Protein AF-A0A3D0P4P8-F1 (afdb_monomer)

Foldseek 3Di:
DPDDPVVVVVQVVQQVVPDPDPDRDPVSGPVVPVPCPPDDDPDPPDDDADPVGDDPLVVVLVLLVVLCVVVQLPLCSSCVVVVHHSVVSCVSCVVVVNNVVSVVSVVVVVVPD

Secondary structure (DSSP, 8-state):
----HHHHHHHHHHHHHS--SSS--GGGS-TTTS--TT------------TT---HHHHHHHHHHHHHHHTTT-HHHHHHHHTS-HHHHHHHHHHTT-HHHHHHHHHHHTT--

Mean predicted aligned error: 15.46 Å

Sequence (113 aa):
WKGNVRELRNVIERASILEDGEYVTTTHLPNDMVGDVESAAPSISGIVLPSAGVTLNEVEAELARQAVDRTSGNLTQAAKLLGISRDQLRYKLRKAGLYDAISEKESVAGESE

pLDDT: mean 77.89, std 14.58, range [37.22, 95.44]

Structure (mmCIF, N/CA/C/O backbone):
data_AF-A0A3D0P4P8-F1
#
_entry.id   AF-A0A3D0P4P8-F1
#
loop_
_atom_site.group_PDB
_atom_site.id
_atom_site.type_symbol
_atom_site.label_atom_id
_atom_site.label_alt_id
_atom_site.label_comp_id
_atom_site.label_asym_id
_atom_site.label_entity_id
_atom_site.label_seq_id
_atom_site.pdbx_PDB_ins_code
_atom_site.Cartn_x
_atom_site.Cartn_y
_atom_site.Cartn_z
_atom_site.occupancy
_atom_site.B_iso_or_equiv
_atom_site.auth_seq_id
_atom_site.auth_comp_id
_atom_site.auth_asym_id
_atom_site.auth_atom_id
_atom_site.pdbx_PDB_model_num
ATOM 1 N N . TRP A 1 1 ? -9.728 -18.548 20.684 1.00 51.81 1 TRP A N 1
ATOM 2 C CA . TRP A 1 1 ? -10.298 -19.742 21.349 1.00 51.81 1 TRP A CA 1
ATOM 3 C C . TRP A 1 1 ? -9.174 -20.711 21.744 1.00 51.81 1 TRP A C 1
ATOM 5 O O . TRP A 1 1 ? -8.341 -20.977 20.886 1.00 51.81 1 TRP A O 1
ATOM 15 N N . LYS A 1 2 ? -9.115 -21.227 22.993 1.00 50.34 2 LYS A N 1
ATOM 16 C CA . LYS A 1 2 ? -8.058 -22.162 23.474 1.00 50.34 2 LYS A CA 1
ATOM 17 C C . LYS A 1 2 ? -8.446 -23.647 23.634 1.00 50.34 2 LYS A C 1
ATOM 19 O O . LYS A 1 2 ? -7.550 -24.471 23.756 1.00 50.34 2 LYS A O 1
ATOM 24 N N . GLY A 1 3 ? -9.713 -24.020 23.479 1.00 62.97 3 GLY A N 1
ATOM 25 C CA . GLY A 1 3 ? -10.060 -25.245 22.742 1.00 62.97 3 GLY A CA 1
ATOM 26 C C . GLY A 1 3 ? -10.344 -26.466 23.601 1.00 62.97 3 GLY A C 1
ATOM 27 O O . GLY A 1 3 ? -9.673 -27.482 23.461 1.00 62.97 3 GLY A O 1
ATOM 28 N N . ASN A 1 4 ? -11.388 -26.406 24.433 1.00 77.69 4 ASN A N 1
ATOM 29 C CA . ASN A 1 4 ? -11.950 -27.605 25.051 1.00 77.69 4 ASN A CA 1
ATOM 30 C C . ASN A 1 4 ? -13.487 -27.570 25.108 1.00 77.69 4 ASN A C 1
ATOM 32 O O . ASN A 1 4 ? -14.086 -26.516 25.310 1.00 77.69 4 ASN A O 1
ATOM 36 N N . VAL A 1 5 ? -14.141 -28.732 24.982 1.00 77.50 5 VAL A N 1
ATOM 37 C CA . VAL A 1 5 ? -15.621 -28.866 24.949 1.00 77.50 5 VAL A CA 1
ATOM 38 C C . VAL A 1 5 ? -16.284 -28.335 26.230 1.00 77.50 5 VAL A C 1
ATOM 40 O O . VAL A 1 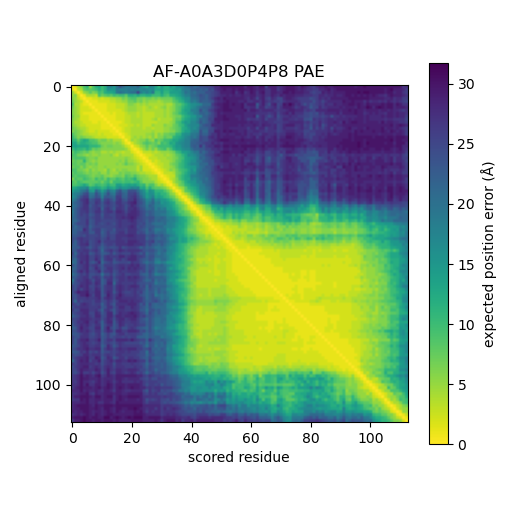5 ? -17.406 -27.834 26.201 1.00 77.50 5 VAL A O 1
ATOM 43 N N . ARG A 1 6 ? -15.564 -28.375 27.360 1.00 78.75 6 ARG A N 1
ATOM 44 C CA . ARG A 1 6 ? -16.018 -27.790 28.634 1.00 78.75 6 ARG A CA 1
ATOM 45 C C . ARG A 1 6 ? -16.186 -26.269 28.552 1.00 78.75 6 ARG A C 1
ATOM 47 O O . ARG A 1 6 ? -17.114 -25.739 29.148 1.00 78.75 6 ARG A O 1
ATOM 54 N N . GLU A 1 7 ? -15.323 -25.582 27.806 1.00 77.31 7 GLU A N 1
ATOM 55 C CA . GLU A 1 7 ? -15.399 -24.127 27.623 1.00 77.31 7 GLU A CA 1
ATOM 56 C C . GLU A 1 7 ? -16.586 -23.755 26.732 1.00 77.31 7 GLU A C 1
ATOM 58 O O . GLU A 1 7 ? -17.338 -22.848 27.074 1.00 77.31 7 GLU A O 1
ATOM 63 N N . LEU A 1 8 ? -16.817 -24.515 25.651 1.00 80.81 8 LEU A N 1
ATOM 64 C CA . LEU A 1 8 ? -17.992 -24.341 24.788 1.00 80.81 8 LEU A CA 1
ATOM 65 C C . LEU A 1 8 ? -19.294 -24.485 25.588 1.00 80.81 8 LEU A C 1
ATOM 67 O O . LEU A 1 8 ? -20.191 -23.657 25.459 1.00 80.81 8 LEU A O 1
ATOM 71 N N . ARG A 1 9 ? -19.378 -25.507 26.450 1.00 81.62 9 ARG A N 1
ATOM 72 C CA . ARG A 1 9 ? -20.542 -25.724 27.318 1.00 81.62 9 ARG A CA 1
ATOM 73 C C . ARG A 1 9 ? -20.799 -24.525 28.229 1.00 81.62 9 ARG A C 1
ATOM 75 O O . ARG A 1 9 ? -21.929 -24.060 28.280 1.00 81.62 9 ARG A O 1
ATOM 82 N N . ASN A 1 10 ? -19.765 -24.010 28.895 1.00 81.94 10 ASN A N 1
ATOM 83 C CA . ASN A 1 10 ? -19.904 -22.866 29.800 1.00 81.94 10 ASN A CA 1
ATOM 84 C C . ASN A 1 10 ? -20.368 -21.597 29.070 1.00 81.94 10 ASN A C 1
ATOM 86 O O . ASN A 1 10 ? -21.144 -20.820 29.619 1.00 81.94 10 ASN A O 1
ATOM 90 N N . VAL A 1 11 ? -19.899 -21.383 27.837 1.00 82.50 11 VAL A N 1
ATOM 91 C CA . VAL A 1 11 ? -20.316 -20.241 27.015 1.00 82.50 11 VAL A CA 1
ATOM 92 C C . VAL A 1 11 ? -21.783 -20.360 26.613 1.00 82.50 11 VAL A C 1
ATOM 94 O O . VAL A 1 11 ? -22.516 -19.390 26.766 1.00 82.50 11 VAL A O 1
ATOM 97 N N . ILE A 1 12 ? -22.217 -21.529 26.132 1.00 81.38 12 ILE A N 1
ATOM 98 C CA . ILE A 1 12 ? -23.615 -21.760 25.737 1.00 81.38 12 ILE A CA 1
ATOM 99 C C . ILE A 1 12 ? -24.544 -21.658 26.954 1.00 81.38 12 ILE A C 1
ATOM 101 O O . ILE A 1 12 ? -25.592 -21.029 26.868 1.00 81.38 12 ILE A O 1
ATOM 105 N N . GLU A 1 13 ? -24.148 -22.224 28.096 1.00 82.75 13 GLU A N 1
ATOM 106 C CA . GLU A 1 13 ? -24.908 -22.155 29.350 1.00 82.75 13 GLU A CA 1
ATOM 107 C C . GLU A 1 13 ? -25.079 -20.705 29.814 1.00 82.75 13 GLU A C 1
ATOM 109 O O . GLU A 1 13 ? -26.189 -20.267 30.100 1.00 82.75 13 GLU A O 1
ATOM 114 N N . ARG A 1 14 ? -23.997 -19.919 29.799 1.00 79.56 14 ARG A N 1
ATOM 115 C CA . ARG A 1 14 ? -24.047 -18.494 30.128 1.00 79.56 14 ARG A CA 1
ATOM 116 C C . ARG A 1 14 ? -24.899 -17.708 29.125 1.00 79.56 14 ARG A C 1
ATOM 118 O O . ARG A 1 14 ? -25.716 -16.902 29.552 1.00 79.56 14 ARG A O 1
ATOM 125 N N . ALA A 1 15 ? -24.737 -17.947 27.825 1.00 81.38 15 ALA A N 1
ATOM 126 C CA . ALA A 1 15 ? -25.510 -17.260 26.793 1.00 81.38 15 ALA A CA 1
ATOM 127 C C . ALA A 1 15 ? -27.014 -17.555 26.912 1.00 81.38 15 ALA A C 1
ATOM 129 O O . ALA A 1 15 ? -27.809 -16.643 26.758 1.00 81.38 15 ALA A O 1
ATOM 130 N N . SER A 1 16 ? -27.388 -18.786 27.277 1.00 77.75 16 SER A N 1
ATOM 131 C CA . SER A 1 16 ? -28.778 -19.178 27.542 1.00 77.75 16 SER A CA 1
ATOM 132 C C . SER A 1 16 ? -29.363 -18.562 28.818 1.00 77.75 16 SER A C 1
ATOM 134 O O . SER A 1 16 ? -30.574 -18.426 28.906 1.00 77.75 16 SER A O 1
ATOM 136 N N . ILE A 1 17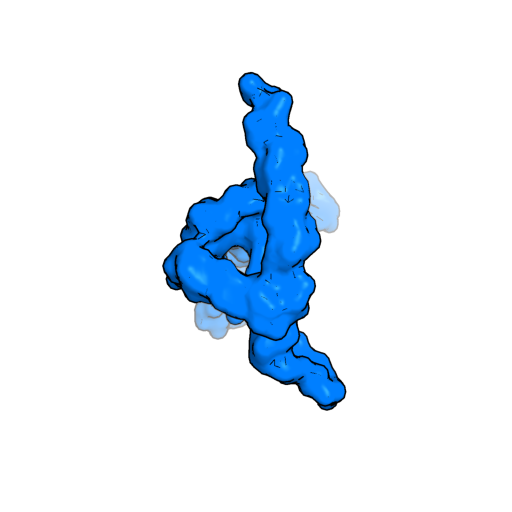 ? -28.540 -18.223 29.817 1.00 79.94 17 ILE A N 1
ATOM 137 C CA . ILE A 1 17 ? -28.997 -17.551 31.049 1.00 79.94 17 ILE A CA 1
ATOM 138 C C . ILE A 1 17 ? -29.191 -16.047 30.825 1.00 79.94 17 ILE A C 1
ATOM 140 O O . ILE A 1 17 ? -30.047 -15.435 31.453 1.00 79.94 17 ILE A O 1
ATOM 144 N N . LEU A 1 18 ? -28.349 -15.442 29.986 1.00 74.44 18 LEU A N 1
ATOM 145 C CA . LEU A 1 18 ? -28.357 -14.005 29.696 1.00 74.44 18 LEU A CA 1
ATOM 146 C C . LEU A 1 18 ? -29.375 -13.605 28.623 1.00 74.44 18 LEU A C 1
ATOM 148 O O . LEU A 1 18 ? -29.520 -12.417 28.356 1.00 74.44 18 LEU A O 1
ATOM 152 N N . GLU A 1 19 ? -30.021 -14.575 27.987 1.00 75.56 19 GLU A N 1
ATOM 153 C CA . GLU A 1 19 ? -30.963 -14.336 26.908 1.00 75.56 19 GLU A CA 1
ATOM 154 C C . GLU A 1 19 ? -32.388 -14.128 27.440 1.00 75.56 19 GLU A C 1
ATOM 156 O O . GLU A 1 19 ? -32.904 -14.948 28.193 1.00 75.56 19 GLU A O 1
ATOM 161 N N . ASP A 1 20 ? -33.031 -13.045 26.999 1.00 64.31 20 ASP A N 1
ATOM 162 C CA . ASP A 1 20 ? -34.435 -12.715 27.297 1.00 64.31 20 ASP A CA 1
ATOM 163 C C . ASP A 1 20 ? -35.380 -12.983 26.089 1.00 64.31 20 ASP A C 1
ATOM 165 O O . ASP A 1 20 ? -36.510 -12.492 26.057 1.00 64.31 20 ASP A O 1
ATOM 169 N N . GLY A 1 21 ? -34.929 -13.716 25.058 1.00 68.06 21 GLY A N 1
ATOM 170 C CA . GLY A 1 21 ? -35.608 -13.872 23.759 1.00 68.06 21 GLY A CA 1
ATOM 171 C C . GLY A 1 21 ? -35.861 -15.320 23.301 1.00 68.06 21 GLY A C 1
ATOM 172 O O . GLY A 1 21 ? -35.968 -16.235 24.109 1.00 68.06 21 GLY A O 1
ATOM 173 N N . GLU A 1 22 ? -35.992 -15.514 21.980 1.00 74.94 22 GLU A N 1
ATOM 174 C CA . GLU A 1 22 ? -36.058 -16.838 21.316 1.00 74.94 22 GLU A CA 1
ATOM 175 C C . GLU A 1 22 ? -34.731 -17.231 20.616 1.00 74.94 22 GLU A C 1
ATOM 177 O O . GLU A 1 22 ? -34.551 -18.368 20.177 1.00 74.94 22 GLU A O 1
ATOM 182 N N . TYR A 1 23 ? -33.790 -16.289 20.497 1.00 76.31 23 TYR A N 1
ATOM 183 C CA . TYR A 1 23 ? -32.521 -16.456 19.794 1.00 76.31 23 TYR A CA 1
ATOM 184 C C . TYR A 1 23 ? -31.355 -15.833 20.568 1.00 76.31 23 TYR A C 1
ATOM 186 O O . TYR A 1 23 ? -31.309 -14.625 20.814 1.00 76.31 23 TYR A O 1
ATOM 194 N N . VAL A 1 24 ? -30.314 -16.637 20.797 1.00 75.94 24 VAL A N 1
ATOM 195 C CA . VAL A 1 24 ? -29.023 -16.160 21.305 1.00 75.94 24 VAL A CA 1
ATOM 196 C C . VAL A 1 24 ? -28.340 -15.288 20.249 1.00 75.94 24 VAL A C 1
ATOM 198 O O . VAL A 1 24 ? -27.803 -15.779 19.255 1.00 75.94 24 VAL A O 1
ATOM 201 N N . THR A 1 25 ? -28.337 -13.977 20.474 1.00 73.50 25 THR A N 1
ATOM 202 C CA . THR A 1 25 ? -27.603 -13.009 19.646 1.00 73.50 25 THR A CA 1
ATOM 203 C C . THR A 1 25 ? -26.159 -12.823 20.129 1.00 73.50 25 THR A C 1
ATOM 205 O O . THR A 1 25 ? -25.800 -13.172 21.256 1.00 73.50 25 THR A O 1
ATOM 208 N 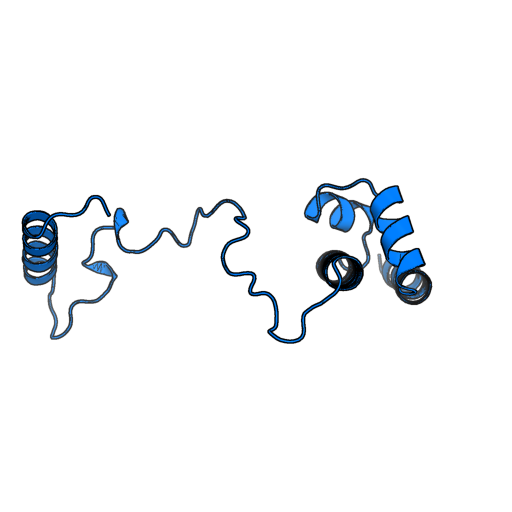N . THR A 1 26 ? -25.310 -12.238 19.280 1.00 71.94 26 THR A N 1
ATOM 209 C CA . THR A 1 26 ? -23.876 -12.017 19.548 1.00 71.94 26 THR A CA 1
ATOM 210 C C . THR A 1 26 ? -23.591 -11.166 20.787 1.00 71.94 26 THR A C 1
ATOM 212 O O . THR A 1 26 ? -22.514 -11.287 21.354 1.00 71.94 26 THR A O 1
ATOM 215 N N . THR A 1 27 ? -24.551 -10.373 21.266 1.00 73.94 27 THR A N 1
ATOM 216 C CA . THR A 1 27 ? -24.441 -9.585 22.506 1.00 73.94 27 THR A CA 1
ATOM 217 C C . THR A 1 27 ? -24.360 -10.439 23.773 1.00 73.94 27 THR A C 1
ATOM 219 O O . THR A 1 27 ? -23.912 -9.955 24.808 1.00 73.94 27 THR A O 1
ATOM 222 N N . HIS A 1 28 ? -24.782 -11.705 23.706 1.00 71.31 28 HIS A N 1
ATOM 223 C CA . HIS A 1 28 ? -24.775 -12.637 24.838 1.00 71.31 28 HIS A CA 1
ATOM 224 C C . HIS A 1 28 ? -23.508 -13.503 24.892 1.00 71.31 28 HIS A C 1
ATOM 226 O O . HIS A 1 28 ? -23.288 -14.239 25.858 1.00 71.31 28 HIS A O 1
ATOM 232 N N . LEU A 1 29 ? -22.658 -13.422 23.864 1.00 77.19 29 LEU A N 1
ATOM 233 C CA . LEU A 1 29 ? -21.384 -14.126 23.820 1.00 77.19 29 LEU A CA 1
ATOM 234 C C . LEU A 1 29 ? -20.285 -13.290 24.495 1.00 77.19 29 LEU A C 1
ATOM 236 O O . LEU A 1 29 ? -20.332 -12.062 24.464 1.00 77.19 29 LEU A O 1
ATOM 240 N N . PRO A 1 30 ? -19.275 -13.927 25.113 1.00 69.56 30 PRO A N 1
ATOM 241 C CA . PRO A 1 30 ? -18.094 -13.220 25.594 1.00 69.56 30 PRO A CA 1
ATOM 242 C C . PRO A 1 30 ? -17.438 -12.412 24.467 1.00 69.56 30 PRO A C 1
ATOM 244 O O . PRO A 1 30 ? -17.278 -12.927 23.359 1.00 69.56 30 PRO A O 1
ATOM 247 N N . ASN A 1 31 ? -17.008 -11.185 24.767 1.00 66.44 31 ASN A N 1
ATOM 248 C CA . ASN A 1 31 ? -16.362 -10.293 23.794 1.00 66.44 31 ASN A CA 1
ATOM 249 C C . ASN A 1 31 ? -15.143 -10.944 23.116 1.00 66.44 31 ASN A C 1
ATOM 251 O O . ASN A 1 31 ? -14.909 -10.726 21.939 1.00 66.44 31 ASN A O 1
ATOM 255 N N . ASP A 1 32 ? -14.436 -11.845 23.801 1.00 63.84 32 ASP A N 1
ATOM 256 C CA . ASP A 1 32 ? -13.302 -12.596 23.241 1.00 63.84 32 ASP A CA 1
ATOM 257 C C . ASP A 1 32 ? -13.698 -13.584 22.115 1.00 63.84 32 ASP A C 1
ATOM 259 O O . ASP A 1 32 ? -12.832 -14.165 21.452 1.00 63.84 32 ASP A O 1
ATOM 263 N N . MET A 1 33 ? -14.999 -13.834 21.922 1.00 65.69 33 MET A N 1
ATOM 264 C CA . MET A 1 33 ? -15.566 -14.691 20.870 1.00 65.69 33 MET A CA 1
ATOM 265 C C . MET A 1 33 ? -16.230 -13.901 19.749 1.00 65.69 33 MET A C 1
ATOM 267 O O . MET A 1 33 ? -16.251 -14.355 18.603 1.00 65.69 33 MET A O 1
ATOM 271 N N . VAL A 1 34 ? -16.767 -12.731 20.078 1.00 64.19 34 VAL A N 1
ATOM 272 C CA . VAL A 1 34 ? -17.244 -11.757 19.104 1.00 64.19 34 VAL A CA 1
ATOM 273 C C . VAL A 1 34 ? -15.997 -11.050 18.604 1.00 64.19 34 VAL A C 1
ATOM 275 O O . VAL A 1 34 ? -15.597 -10.046 19.173 1.00 64.19 34 VAL A O 1
ATOM 278 N N . GLY A 1 35 ? -15.320 -11.672 17.630 1.00 52.19 35 GLY A N 1
ATOM 279 C CA . GLY A 1 35 ? -14.023 -11.227 17.121 1.00 52.19 35 GLY A CA 1
ATOM 280 C C . GLY A 1 35 ? -13.941 -9.707 17.081 1.00 52.19 35 GLY A C 1
ATOM 281 O O . GLY A 1 35 ? -14.804 -9.070 16.486 1.00 52.19 35 GLY A O 1
ATOM 282 N N . ASP A 1 36 ? -12.948 -9.174 17.786 1.00 47.59 36 ASP A N 1
ATOM 283 C CA . ASP A 1 36 ? -12.746 -7.752 18.021 1.00 47.59 36 ASP A CA 1
ATOM 284 C C . ASP A 1 36 ? -12.727 -7.005 16.679 1.00 47.59 36 ASP A C 1
ATOM 286 O O . ASP A 1 36 ? -11.733 -7.012 15.950 1.00 47.59 36 ASP A O 1
ATOM 290 N N . VAL A 1 37 ? -13.869 -6.426 16.300 1.00 52.97 37 VAL A N 1
ATOM 291 C CA . VAL A 1 37 ? -14.009 -5.678 15.042 1.00 52.97 37 VAL A CA 1
ATOM 292 C C . VAL A 1 37 ? -13.306 -4.319 15.149 1.00 52.97 37 VAL A C 1
ATOM 294 O O . VAL A 1 37 ? -13.181 -3.614 14.152 1.00 52.97 37 VAL A O 1
ATOM 297 N N . GLU A 1 38 ? -12.817 -3.953 16.339 1.00 48.31 38 GLU A N 1
ATOM 298 C CA . GLU A 1 38 ? -12.346 -2.603 16.644 1.00 48.31 38 GLU A CA 1
ATOM 299 C C . GLU A 1 38 ? -10.839 -2.476 16.893 1.00 48.31 38 GLU A C 1
ATOM 301 O O . GLU A 1 38 ? -10.346 -1.357 17.026 1.00 48.31 38 GLU A O 1
ATOM 306 N N . SER A 1 39 ? -10.060 -3.564 16.867 1.00 49.16 39 SER A N 1
ATOM 307 C CA . SER A 1 39 ? -8.599 -3.448 17.017 1.00 49.16 39 SER A CA 1
ATOM 308 C C . SER A 1 39 ? -7.797 -4.550 16.327 1.00 49.16 39 SER A C 1
A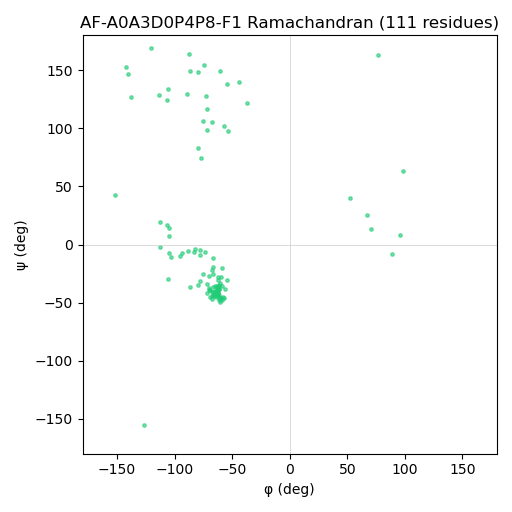TOM 310 O O . SER A 1 39 ? -6.802 -5.066 16.839 1.00 49.16 39 SER A O 1
ATOM 312 N N . ALA A 1 40 ? -8.185 -4.911 15.105 1.00 50.06 40 ALA A N 1
ATOM 313 C CA . ALA A 1 40 ? -7.265 -5.613 14.226 1.00 50.06 40 ALA A CA 1
ATOM 314 C C . ALA A 1 40 ? -6.250 -4.596 13.683 1.00 50.06 40 ALA A C 1
ATOM 316 O O . ALA A 1 40 ? -6.563 -3.794 12.802 1.00 50.06 40 ALA A O 1
ATOM 317 N N . ALA A 1 41 ? -5.009 -4.644 14.181 1.00 57.38 41 ALA A N 1
ATOM 318 C CA . ALA A 1 41 ? -3.877 -4.106 13.430 1.00 57.38 41 ALA A CA 1
ATOM 319 C C . ALA A 1 41 ? -4.005 -4.570 11.965 1.00 57.38 41 ALA A C 1
ATOM 321 O O . ALA A 1 41 ? -4.406 -5.720 11.752 1.00 57.38 41 ALA A O 1
ATOM 322 N N . PRO A 1 42 ? -3.707 -3.722 10.960 1.00 60.12 42 PRO A N 1
ATOM 323 C CA . PRO A 1 42 ? -3.853 -4.103 9.561 1.00 60.12 42 PRO A CA 1
ATOM 324 C C . PRO A 1 42 ? -3.015 -5.358 9.303 1.00 60.12 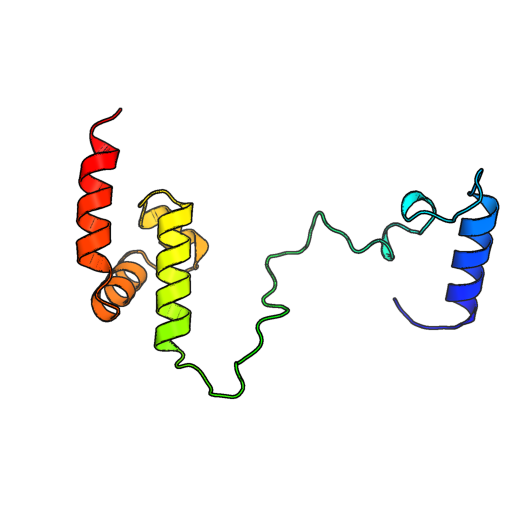42 PRO A C 1
ATOM 326 O O . PRO A 1 42 ? -1.790 -5.305 9.223 1.00 60.12 42 PRO A O 1
ATOM 329 N N . SER A 1 43 ? -3.686 -6.506 9.239 1.00 68.19 43 SER A N 1
ATOM 330 C CA . SER A 1 43 ? -3.064 -7.798 8.995 1.00 68.19 43 SER A CA 1
ATOM 331 C C . SER A 1 43 ? -3.392 -8.202 7.570 1.00 68.19 43 SER A C 1
ATOM 333 O O . SER A 1 43 ? -4.534 -8.091 7.122 1.00 68.19 43 SER A O 1
ATOM 335 N N . ILE A 1 44 ? -2.377 -8.655 6.840 1.00 71.38 44 ILE A N 1
ATOM 336 C CA . ILE A 1 44 ? -2.560 -9.213 5.504 1.00 71.38 44 ILE A CA 1
ATOM 337 C C . ILE A 1 44 ? -3.111 -10.634 5.674 1.00 71.38 44 ILE A C 1
ATOM 339 O O . ILE A 1 44 ? -2.393 -11.619 5.542 1.00 71.38 44 ILE A O 1
ATOM 343 N N . SER A 1 45 ? -4.388 -10.734 6.031 1.00 77.44 45 SER A N 1
ATOM 344 C CA . SER A 1 45 ? -5.125 -11.993 6.128 1.00 77.44 45 SER A CA 1
ATOM 345 C C . SER A 1 45 ? -6.210 -11.995 5.052 1.00 77.44 45 SER A C 1
ATOM 347 O O . SER A 1 45 ? -6.961 -11.032 4.936 1.00 77.44 45 SER A O 1
ATOM 349 N N . GLY A 1 46 ? -6.291 -13.056 4.243 1.00 77.88 46 GLY A N 1
ATOM 350 C CA . GLY A 1 46 ? -7.343 -13.208 3.225 1.00 77.88 46 GLY A CA 1
ATOM 351 C C . GLY A 1 46 ? -6.989 -12.774 1.797 1.00 77.88 46 GLY A C 1
ATOM 352 O O . GLY A 1 46 ? -7.868 -12.786 0.939 1.00 77.88 46 GLY A O 1
ATOM 353 N N . ILE A 1 47 ? -5.726 -12.444 1.495 1.00 81.31 47 ILE A N 1
ATOM 354 C CA . ILE A 1 47 ? -5.286 -12.334 0.094 1.00 81.31 47 ILE A CA 1
ATOM 355 C C . ILE A 1 47 ? -5.211 -13.743 -0.501 1.00 81.31 47 ILE A C 1
ATOM 357 O O . ILE A 1 47 ? -4.412 -14.568 -0.059 1.00 81.31 47 ILE A O 1
ATOM 361 N N . VAL A 1 48 ? -6.038 -14.007 -1.512 1.00 85.75 48 VAL A N 1
ATOM 362 C CA . VAL A 1 48 ? -6.065 -15.279 -2.243 1.00 85.75 48 VAL A CA 1
ATOM 363 C C . VAL A 1 48 ? -5.442 -15.071 -3.617 1.00 85.75 48 VAL A C 1
ATOM 365 O O . VAL A 1 48 ? -5.876 -14.210 -4.381 1.00 85.75 48 VAL A O 1
ATOM 368 N N . LEU A 1 49 ? -4.423 -15.868 -3.937 1.00 87.56 49 LEU A N 1
ATOM 369 C CA . LEU A 1 49 ? -3.823 -15.869 -5.266 1.00 87.56 49 LEU A CA 1
ATOM 370 C C . LEU A 1 49 ? -4.783 -16.549 -6.264 1.00 87.56 49 LEU A C 1
ATOM 372 O O . LEU A 1 49 ? -5.212 -17.675 -5.999 1.00 87.56 49 LEU A O 1
ATOM 376 N N . PRO A 1 50 ? -5.115 -15.919 -7.408 1.00 89.38 50 PRO A N 1
ATOM 377 C CA . PRO A 1 50 ? -5.947 -16.546 -8.432 1.00 89.38 50 PRO A CA 1
ATOM 378 C C . PRO A 1 50 ? -5.312 -17.827 -8.983 1.00 89.38 50 PRO A C 1
ATOM 380 O O . PRO A 1 50 ? -4.091 -17.920 -9.093 1.00 89.38 50 PRO A O 1
ATOM 383 N N . SER A 1 51 ? -6.133 -18.791 -9.408 1.00 89.19 51 SER A N 1
ATOM 384 C CA . SER A 1 51 ? -5.655 -20.063 -9.982 1.00 89.19 51 SER A CA 1
ATOM 385 C C . SER A 1 51 ? -4.843 -19.889 -11.270 1.00 89.19 51 SER A C 1
ATOM 387 O O . SER A 1 51 ? -3.960 -20.694 -11.549 1.00 89.19 51 SER A O 1
ATOM 389 N N . ALA A 1 52 ? -5.111 -18.827 -12.035 1.00 92.19 52 ALA A N 1
ATOM 390 C CA . ALA A 1 52 ? -4.342 -18.442 -13.220 1.00 92.19 52 ALA A CA 1
ATOM 391 C C . ALA A 1 52 ? -3.012 -17.732 -12.885 1.00 92.19 52 ALA A C 1
ATOM 393 O O . ALA A 1 52 ? -2.193 -17.513 -13.775 1.00 92.19 52 ALA A O 1
ATO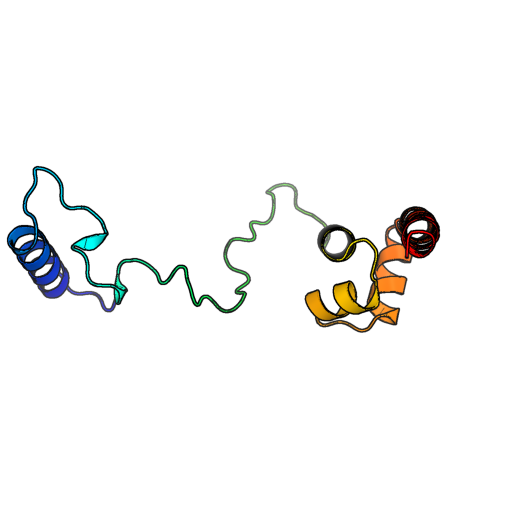M 394 N N . GLY A 1 53 ? -2.794 -17.385 -11.612 1.00 90.00 53 GLY A N 1
ATOM 395 C CA . GLY A 1 53 ? -1.692 -16.544 -11.160 1.00 90.00 53 GLY A CA 1
ATOM 396 C C . GLY A 1 53 ? -1.911 -15.057 -11.456 1.00 90.00 53 GLY A C 1
ATOM 397 O O . GLY A 1 53 ? -2.752 -14.673 -12.264 1.00 90.00 53 GLY A O 1
ATOM 398 N N . VAL A 1 54 ? -1.140 -14.218 -10.769 1.00 92.81 54 VAL A N 1
ATOM 399 C CA . VAL A 1 54 ? -0.951 -12.791 -11.069 1.00 92.81 54 VAL A CA 1
ATOM 400 C C . VAL A 1 54 ? 0.502 -12.445 -10.799 1.00 92.81 54 VAL A C 1
ATOM 402 O O . VAL A 1 54 ? 1.163 -13.087 -9.974 1.00 92.81 54 VAL A O 1
ATOM 405 N N . THR A 1 55 ? 1.023 -11.439 -11.487 1.00 90.81 55 THR A N 1
ATOM 406 C CA . THR A 1 55 ? 2.382 -10.981 -11.226 1.00 90.81 55 THR A CA 1
ATOM 407 C C . THR A 1 55 ? 2.412 -10.088 -9.991 1.00 90.81 55 THR A C 1
ATOM 409 O O . THR A 1 55 ? 1.485 -9.326 -9.716 1.00 90.81 55 THR A O 1
ATOM 412 N N . LEU A 1 56 ? 3.525 -10.124 -9.254 1.00 89.00 56 LEU A N 1
ATOM 413 C CA . LEU A 1 56 ? 3.707 -9.228 -8.111 1.00 89.00 56 LEU A CA 1
ATOM 414 C C . LEU A 1 56 ? 3.635 -7.751 -8.533 1.00 89.00 56 LEU A C 1
ATOM 416 O O . LEU A 1 56 ? 3.081 -6.939 -7.804 1.00 89.00 56 LEU A O 1
ATOM 420 N N . ASN A 1 57 ? 4.134 -7.412 -9.727 1.00 88.19 57 ASN A N 1
ATOM 421 C CA . ASN A 1 57 ? 4.071 -6.041 -10.237 1.00 88.19 57 ASN A CA 1
ATOM 422 C C . ASN A 1 57 ? 2.622 -5.548 -10.404 1.00 88.19 57 ASN A C 1
ATOM 424 O O . ASN A 1 57 ? 2.359 -4.386 -10.114 1.00 88.19 57 ASN A O 1
ATOM 428 N N . GLU A 1 58 ? 1.692 -6.397 -10.853 1.00 88.62 58 GLU A N 1
ATOM 429 C CA . GLU A 1 58 ? 0.274 -6.031 -11.002 1.00 88.62 58 GLU A CA 1
ATOM 430 C C . GLU A 1 58 ? -0.386 -5.792 -9.644 1.00 88.62 58 GLU A C 1
ATOM 432 O O . GLU A 1 58 ? -1.072 -4.788 -9.460 1.00 88.62 58 GLU A O 1
ATOM 437 N N . VAL A 1 59 ? -0.122 -6.670 -8.671 1.00 91.19 59 VAL A N 1
ATOM 438 C CA . VAL A 1 59 ? -0.625 -6.512 -7.298 1.00 91.19 59 VAL A CA 1
ATOM 439 C C . VAL A 1 59 ? -0.099 -5.214 -6.683 1.00 91.19 59 VAL A C 1
ATOM 441 O O . VAL A 1 59 ? -0.857 -4.435 -6.111 1.00 91.19 59 VAL A O 1
ATOM 444 N N . GLU A 1 60 ? 1.198 -4.947 -6.831 1.00 91.62 60 GLU A N 1
ATOM 445 C CA . GLU A 1 60 ? 1.817 -3.717 -6.340 1.00 91.62 60 GLU A CA 1
ATOM 446 C C . GLU A 1 60 ? 1.271 -2.460 -7.030 1.00 91.62 60 GLU A C 1
ATOM 448 O O . GLU A 1 60 ? 1.076 -1.441 -6.366 1.00 91.62 60 GLU A O 1
ATOM 453 N N . ALA A 1 61 ? 1.032 -2.513 -8.343 1.00 89.88 61 ALA A N 1
ATOM 454 C CA . ALA A 1 61 ? 0.476 -1.397 -9.103 1.00 89.88 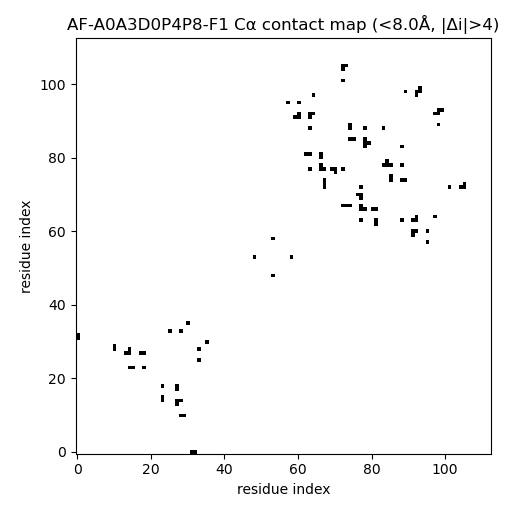61 ALA A CA 1
ATOM 455 C C . ALA A 1 61 ? -0.957 -1.074 -8.662 1.00 89.88 61 ALA A C 1
ATOM 457 O O . ALA A 1 61 ? -1.295 0.095 -8.477 1.00 89.88 61 ALA A O 1
ATOM 458 N N . GLU A 1 62 ? -1.775 -2.099 -8.431 1.00 91.50 62 GLU A N 1
ATOM 459 C CA . GLU A 1 62 ? -3.148 -1.920 -7.969 1.00 91.50 62 GLU A CA 1
ATOM 460 C C . GLU A 1 62 ? -3.197 -1.361 -6.539 1.00 91.50 62 GLU A C 1
ATOM 462 O O . GLU A 1 62 ? -3.952 -0.429 -6.266 1.00 91.50 62 GLU A O 1
ATOM 467 N N . LEU A 1 63 ? -2.326 -1.833 -5.640 1.00 93.12 63 LEU A N 1
ATOM 468 C CA . LEU A 1 63 ? -2.192 -1.254 -4.297 1.00 93.12 63 LEU A CA 1
ATOM 469 C C . LEU A 1 63 ? -1.720 0.207 -4.341 1.00 93.12 63 LEU A C 1
ATOM 471 O O . LEU A 1 63 ? -2.237 1.042 -3.598 1.00 93.12 63 LEU A O 1
ATOM 475 N N . ALA A 1 64 ? -0.773 0.532 -5.227 1.00 92.94 64 ALA A N 1
ATOM 476 C CA . ALA A 1 64 ? -0.320 1.904 -5.446 1.00 92.94 64 ALA A CA 1
ATOM 477 C C . ALA A 1 64 ? -1.468 2.811 -5.907 1.00 92.94 64 ALA A C 1
ATOM 479 O O . ALA A 1 64 ? -1.655 3.891 -5.348 1.00 92.94 64 ALA A O 1
ATOM 480 N N . ARG A 1 65 ? -2.269 2.353 -6.874 1.00 92.50 65 ARG A N 1
ATOM 481 C CA . ARG A 1 65 ? -3.443 3.075 -7.376 1.00 92.50 65 ARG A CA 1
ATOM 482 C C . ARG A 1 65 ? -4.475 3.308 -6.272 1.00 92.50 65 ARG A C 1
ATOM 484 O O . ARG A 1 65 ? -4.882 4.444 -6.051 1.00 92.50 65 ARG A O 1
ATOM 491 N N . GLN A 1 66 ? -4.838 2.263 -5.527 1.00 93.06 66 GLN A N 1
ATOM 492 C CA . GLN A 1 66 ? -5.803 2.365 -4.428 1.00 93.06 66 GLN A CA 1
ATOM 493 C C . GLN A 1 66 ? -5.338 3.316 -3.322 1.00 93.06 66 GLN A C 1
ATOM 495 O O . GLN A 1 66 ? -6.154 4.048 -2.764 1.00 93.06 66 GLN A O 1
ATOM 500 N N . ALA A 1 67 ? -4.043 3.324 -2.996 1.00 94.12 67 ALA A N 1
ATOM 501 C CA . ALA A 1 67 ? -3.505 4.242 -2.000 1.00 94.12 67 ALA A CA 1
ATOM 502 C C . ALA A 1 67 ? -3.637 5.703 -2.445 1.00 94.12 67 ALA A C 1
ATOM 504 O O . ALA A 1 67 ? -4.027 6.539 -1.638 1.00 94.12 67 ALA A O 1
ATOM 505 N N . VAL A 1 68 ? -3.360 5.996 -3.719 1.00 92.75 68 VAL A N 1
ATOM 506 C CA . VAL A 1 68 ? -3.516 7.340 -4.294 1.00 92.75 68 VAL A CA 1
ATOM 507 C C . VAL A 1 68 ? -4.982 7.765 -4.342 1.00 92.75 68 VAL A C 1
ATOM 509 O O . VAL A 1 68 ? -5.298 8.894 -3.970 1.00 92.75 68 VAL A O 1
ATOM 512 N N . ASP A 1 69 ? -5.882 6.868 -4.749 1.00 91.31 69 ASP A N 1
ATOM 513 C CA . ASP A 1 69 ? -7.319 7.154 -4.792 1.00 91.31 69 ASP A CA 1
ATOM 514 C C . ASP A 1 69 ? -7.868 7.459 -3.387 1.00 91.31 69 ASP A C 1
ATOM 516 O O . ASP A 1 69 ? -8.622 8.414 -3.206 1.00 91.31 69 ASP A O 1
ATOM 520 N N . ARG A 1 70 ? -7.445 6.702 -2.363 1.00 91.88 70 ARG A N 1
ATOM 521 C CA . ARG A 1 70 ? -7.850 6.925 -0.960 1.00 91.88 70 ARG A CA 1
ATOM 522 C C . ARG A 1 70 ? -7.320 8.223 -0.362 1.00 91.88 70 ARG A C 1
ATOM 524 O O . ARG A 1 70 ? -7.876 8.695 0.625 1.00 91.88 70 ARG A O 1
ATOM 531 N N . THR A 1 71 ? -6.246 8.776 -0.915 1.00 92.25 71 THR A N 1
ATOM 532 C CA . THR A 1 71 ? -5.656 10.037 -0.452 1.00 92.25 71 THR A CA 1
ATOM 533 C C . THR A 1 71 ? -5.927 11.194 -1.404 1.00 92.25 71 THR A C 1
ATOM 535 O O . THR A 1 71 ? -5.253 12.221 -1.312 1.00 92.25 71 THR A O 1
ATOM 538 N N . SER A 1 72 ? -6.897 11.040 -2.311 1.00 90.75 72 SER A N 1
ATOM 539 C CA . SER A 1 72 ? -7.307 12.070 -3.271 1.00 90.75 72 SER A CA 1
ATOM 540 C C . SER A 1 72 ? -6.136 12.636 -4.080 1.00 90.75 72 SER A C 1
ATOM 542 O O . SER A 1 72 ? -6.040 13.840 -4.291 1.00 90.75 72 SER A O 1
ATOM 544 N N . GLY A 1 73 ? -5.201 11.780 -4.500 1.00 87.56 73 GLY A N 1
ATOM 545 C CA . GLY A 1 73 ? -4.025 12.205 -5.265 1.00 87.56 73 GLY A CA 1
ATOM 546 C C . GLY A 1 73 ? -2.816 12.610 -4.417 1.00 87.56 73 GLY A C 1
ATOM 547 O O . GLY A 1 73 ? -1.727 12.773 -4.961 1.00 87.56 73 GLY A O 1
ATOM 548 N N . ASN A 1 74 ? -2.938 12.711 -3.088 1.00 90.81 74 ASN A N 1
ATOM 549 C CA . ASN A 1 74 ? -1.810 13.084 -2.236 1.00 90.81 74 ASN A CA 1
ATOM 550 C C . ASN A 1 74 ? -0.783 11.942 -2.146 1.00 90.81 74 ASN A C 1
ATOM 552 O O . ASN A 1 74 ? -0.921 11.013 -1.340 1.00 90.81 74 ASN A O 1
ATOM 556 N N . LEU A 1 75 ? 0.277 12.040 -2.953 1.00 91.25 75 LEU A N 1
ATOM 557 C CA . LEU A 1 75 ? 1.339 11.034 -3.053 1.00 91.25 75 LEU A CA 1
ATOM 558 C C . LEU A 1 75 ? 2.105 10.825 -1.740 1.00 91.25 75 LEU A C 1
ATOM 560 O O . LEU A 1 75 ? 2.581 9.723 -1.474 1.00 91.25 75 LEU A O 1
ATOM 564 N N . THR A 1 76 ? 2.235 11.861 -0.908 1.00 92.88 76 THR A N 1
ATOM 565 C CA . THR A 1 76 ? 2.927 11.760 0.386 1.00 92.88 76 THR A CA 1
ATOM 566 C C . THR A 1 76 ? 2.120 10.910 1.365 1.00 92.88 76 THR A C 1
ATOM 568 O O . THR A 1 76 ? 2.671 10.015 2.007 1.00 92.88 76 THR A O 1
ATOM 571 N N . GLN A 1 77 ? 0.808 11.144 1.449 1.00 91.94 77 GLN A N 1
ATOM 572 C CA . GLN A 1 77 ? -0.079 10.337 2.289 1.00 91.94 77 GLN A CA 1
ATOM 573 C C . GLN A 1 77 ? -0.235 8.915 1.736 1.00 91.94 77 GLN A C 1
ATOM 575 O O . GLN A 1 77 ? -0.185 7.958 2.505 1.00 91.94 77 GLN A O 1
ATOM 580 N N . ALA A 1 78 ? -0.334 8.748 0.413 1.00 93.44 78 ALA A N 1
ATOM 581 C CA . ALA A 1 78 ? -0.424 7.429 -0.217 1.00 93.44 78 ALA A CA 1
ATOM 582 C C . ALA A 1 78 ? 0.819 6.574 0.070 1.00 93.44 78 ALA A C 1
ATOM 584 O O . ALA A 1 78 ? 0.712 5.402 0.428 1.00 93.44 78 ALA A O 1
ATOM 585 N N . ALA A 1 79 ? 2.011 7.171 -0.029 1.00 94.00 79 ALA A N 1
ATOM 586 C CA . ALA A 1 79 ? 3.264 6.488 0.278 1.00 94.00 79 ALA A CA 1
ATOM 587 C C . ALA A 1 79 ? 3.328 6.065 1.755 1.00 94.00 79 ALA A C 1
ATOM 589 O O . ALA A 1 79 ? 3.741 4.945 2.057 1.00 94.00 79 ALA A O 1
ATOM 590 N N . LYS A 1 80 ? 2.829 6.917 2.663 1.00 94.19 80 LYS A N 1
ATOM 591 C CA . LYS A 1 80 ? 2.708 6.606 4.093 1.00 94.19 80 LYS A CA 1
ATOM 592 C C . LYS A 1 80 ? 1.766 5.425 4.353 1.00 94.19 80 LYS A C 1
ATOM 594 O O . LYS A 1 80 ? 2.115 4.569 5.160 1.00 94.19 80 LYS A O 1
ATOM 599 N N . LEU A 1 81 ? 0.624 5.344 3.661 1.00 92.50 81 LEU A N 1
ATOM 600 C CA . LEU A 1 81 ? -0.310 4.211 3.777 1.00 92.50 81 LEU A CA 1
ATOM 601 C C . LEU A 1 81 ? 0.321 2.881 3.352 1.00 92.50 81 LEU A C 1
ATOM 603 O O . LEU A 1 81 ? 0.025 1.844 3.936 1.00 92.50 81 LEU A O 1
ATOM 607 N N . LEU A 1 82 ? 1.196 2.917 2.348 1.00 92.69 82 LEU A N 1
ATOM 608 C CA . LEU A 1 82 ? 1.894 1.739 1.835 1.00 92.69 82 LEU A CA 1
ATOM 609 C C . LEU A 1 82 ? 3.213 1.439 2.562 1.00 92.69 82 LEU A C 1
ATOM 611 O O . LEU A 1 82 ? 3.848 0.430 2.268 1.00 92.69 82 LEU A O 1
ATOM 615 N N . GLY A 1 83 ? 3.647 2.303 3.485 1.00 93.81 83 GLY A N 1
ATOM 616 C CA . GLY A 1 83 ? 4.907 2.140 4.213 1.00 93.81 83 GLY A CA 1
ATOM 617 C C . GLY A 1 83 ? 6.162 2.279 3.342 1.00 93.81 83 GLY A C 1
ATOM 618 O O . GLY A 1 83 ? 7.200 1.713 3.676 1.00 93.81 83 GLY A O 1
ATOM 619 N N . ILE A 1 84 ? 6.082 3.012 2.227 1.00 95.38 84 ILE A N 1
ATOM 620 C CA . ILE A 1 84 ? 7.195 3.235 1.290 1.00 95.38 84 ILE A CA 1
ATOM 621 C C . ILE A 1 84 ? 7.519 4.725 1.158 1.00 95.38 84 ILE A C 1
ATOM 623 O O . ILE A 1 84 ? 6.765 5.589 1.607 1.00 95.38 84 ILE A O 1
ATOM 627 N N . SER A 1 85 ? 8.644 5.058 0.523 1.00 95.44 85 SER A N 1
ATOM 628 C CA . SER A 1 85 ? 8.967 6.456 0.228 1.00 95.44 85 SER A CA 1
ATOM 629 C C . SER A 1 85 ? 8.122 7.006 -0.928 1.00 95.44 85 SER A C 1
ATOM 631 O O . SER A 1 85 ? 7.686 6.275 -1.822 1.00 95.44 85 SER A O 1
ATOM 633 N N . ARG A 1 86 ? 7.933 8.332 -0.959 1.00 93.50 86 ARG A N 1
ATOM 634 C CA . ARG A 1 86 ? 7.245 9.024 -2.064 1.00 93.50 86 ARG A CA 1
ATOM 635 C C . ARG A 1 86 ? 7.906 8.746 -3.419 1.00 93.50 86 ARG A C 1
ATOM 637 O O . ARG A 1 86 ? 7.208 8.565 -4.413 1.00 93.50 86 ARG A O 1
ATOM 644 N N . ASP A 1 87 ? 9.237 8.673 -3.464 1.00 92.44 87 ASP A N 1
ATOM 645 C CA . ASP A 1 87 ? 9.969 8.372 -4.698 1.00 92.44 87 ASP A CA 1
ATOM 646 C C . ASP A 1 87 ? 9.775 6.917 -5.149 1.00 92.44 87 ASP A C 1
ATOM 648 O O . ASP A 1 87 ? 9.631 6.668 -6.347 1.00 92.44 87 ASP A O 1
ATOM 652 N N . GLN A 1 88 ? 9.703 5.964 -4.211 1.00 93.31 88 GLN A N 1
ATOM 653 C CA . GLN A 1 88 ? 9.375 4.566 -4.517 1.00 93.31 88 GLN A CA 1
ATOM 654 C C . GLN A 1 88 ? 7.959 4.442 -5.085 1.00 93.31 88 GLN A C 1
ATOM 656 O O . GLN A 1 88 ? 7.763 3.748 -6.085 1.00 93.31 88 GLN A O 1
ATOM 661 N N . LEU A 1 89 ? 6.989 5.152 -4.498 1.00 92.88 89 LEU A N 1
ATOM 662 C CA . LEU A 1 89 ? 5.626 5.205 -5.022 1.00 92.88 89 LEU A CA 1
ATOM 663 C C . LEU A 1 89 ? 5.600 5.812 -6.431 1.00 92.88 89 LEU A C 1
ATOM 665 O O . LEU A 1 89 ? 5.036 5.215 -7.345 1.00 92.88 89 LEU A O 1
ATOM 669 N N . ARG A 1 90 ? 6.277 6.949 -6.641 1.00 90.25 90 ARG A N 1
ATOM 670 C CA . ARG A 1 90 ? 6.385 7.596 -7.959 1.00 90.25 90 ARG A CA 1
ATOM 671 C C . ARG A 1 90 ? 6.974 6.656 -9.009 1.00 90.25 90 ARG A C 1
ATOM 673 O O . ARG A 1 90 ? 6.455 6.570 -10.120 1.00 90.25 90 ARG A O 1
ATOM 680 N N . TYR A 1 91 ? 8.049 5.951 -8.667 1.00 91.44 91 TYR A N 1
ATOM 681 C CA . TYR A 1 91 ? 8.680 4.984 -9.560 1.00 91.44 91 TYR A CA 1
ATOM 682 C C . TYR A 1 91 ? 7.727 3.837 -9.925 1.00 91.44 91 TYR A C 1
ATOM 684 O O . TYR A 1 91 ? 7.600 3.509 -11.105 1.00 91.44 91 TYR A O 1
ATOM 692 N N . LYS A 1 92 ? 7.007 3.272 -8.945 1.00 90.12 92 LYS A N 1
ATOM 693 C CA . LYS A 1 92 ? 6.015 2.209 -9.180 1.00 90.12 92 LYS A CA 1
ATOM 694 C C . LYS A 1 92 ? 4.869 2.681 -10.079 1.00 90.12 92 LYS A C 1
ATOM 696 O O . LYS A 1 92 ? 4.541 1.988 -11.038 1.00 90.12 92 LYS A O 1
ATOM 701 N N . LEU A 1 93 ? 4.330 3.878 -9.840 1.00 89.31 93 LEU A N 1
ATOM 702 C CA . LEU A 1 93 ? 3.274 4.465 -10.675 1.00 89.31 93 LEU A CA 1
ATOM 703 C C . LEU A 1 93 ? 3.741 4.706 -12.116 1.00 89.31 93 LEU A C 1
ATOM 705 O O . LEU A 1 93 ? 3.000 4.421 -13.053 1.00 89.31 93 LEU A O 1
ATOM 709 N N . ARG A 1 94 ? 4.982 5.174 -12.318 1.00 88.31 94 ARG A N 1
ATOM 710 C CA . ARG A 1 94 ? 5.561 5.342 -13.664 1.00 88.31 94 ARG A CA 1
ATOM 711 C C . ARG A 1 94 ? 5.762 4.012 -14.373 1.00 88.31 94 ARG A C 1
ATOM 713 O O . ARG A 1 94 ? 5.405 3.885 -15.537 1.00 88.31 94 ARG A O 1
ATOM 720 N N . LYS A 1 95 ? 6.297 3.014 -13.667 1.00 85.69 95 LYS A N 1
ATOM 721 C CA . LYS A 1 95 ? 6.497 1.663 -14.208 1.00 85.69 95 LYS A CA 1
ATOM 722 C C . LYS A 1 95 ? 5.172 1.013 -14.624 1.00 85.69 95 LYS A C 1
ATOM 724 O O . LYS A 1 95 ? 5.151 0.265 -15.592 1.00 85.69 95 LYS A O 1
ATOM 729 N N . ALA A 1 96 ? 4.088 1.319 -13.914 1.00 82.12 96 ALA A N 1
ATOM 730 C CA . ALA A 1 96 ? 2.741 0.854 -14.228 1.00 82.12 96 ALA A CA 1
ATOM 731 C C . ALA A 1 96 ? 2.025 1.683 -15.316 1.00 82.12 96 ALA A C 1
ATOM 733 O O . ALA A 1 96 ? 0.904 1.346 -15.679 1.00 82.12 96 ALA A O 1
ATOM 734 N N . GLY A 1 97 ? 2.624 2.773 -15.814 1.00 82.44 97 GLY A N 1
ATOM 735 C CA . GLY A 1 97 ? 1.978 3.686 -16.768 1.00 82.44 97 GLY A CA 1
ATOM 736 C C . GLY A 1 97 ? 0.845 4.533 -16.170 1.00 82.44 97 GLY A C 1
ATOM 737 O O . GLY A 1 97 ? 0.079 5.141 -16.906 1.00 82.44 97 GLY A O 1
ATOM 738 N N . LEU A 1 98 ? 0.728 4.585 -14.840 1.00 73.94 98 LEU A N 1
ATOM 739 C CA . LEU A 1 98 ? -0.353 5.274 -14.121 1.00 73.94 98 LEU A CA 1
ATOM 740 C C . LEU A 1 98 ? 0.016 6.701 -13.695 1.00 73.94 98 LEU A C 1
ATOM 742 O O . LEU A 1 98 ? -0.836 7.442 -13.216 1.00 73.94 98 LEU A O 1
ATOM 746 N N . TYR A 1 99 ? 1.285 7.091 -13.830 1.00 72.44 99 TYR A N 1
ATOM 747 C CA . TYR A 1 99 ? 1.771 8.363 -13.297 1.00 72.44 99 TYR A CA 1
ATOM 748 C C . TYR A 1 99 ? 1.176 9.588 -14.001 1.00 72.44 99 TYR A C 1
ATOM 750 O O . TYR A 1 99 ? 0.799 10.543 -13.327 1.00 72.44 99 TYR A O 1
ATOM 758 N N . ASP A 1 100 ? 1.043 9.545 -15.325 1.00 71.44 100 ASP A N 1
ATOM 759 C CA . ASP A 1 100 ? 0.594 10.705 -16.102 1.00 71.44 100 ASP A CA 1
ATOM 760 C C . ASP A 1 100 ? -0.892 11.013 -15.838 1.00 71.44 100 ASP A C 1
ATOM 762 O O . ASP A 1 100 ? -1.254 12.164 -15.605 1.00 71.44 100 ASP A O 1
ATOM 766 N N . ALA A 1 101 ? -1.727 9.976 -15.702 1.00 65.50 101 ALA A N 1
ATOM 767 C CA . ALA A 1 101 ? -3.145 10.108 -15.347 1.00 65.50 101 ALA A CA 1
ATOM 768 C C . ALA A 1 101 ? -3.381 10.630 -13.913 1.00 65.50 101 ALA A C 1
ATOM 770 O O . ALA A 1 101 ? -4.435 11.190 -13.611 1.00 65.50 10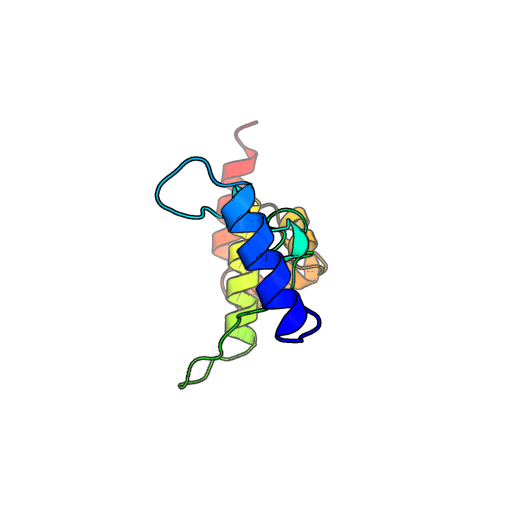1 ALA A O 1
ATOM 771 N N . ILE A 1 102 ? -2.418 10.425 -13.008 1.00 68.25 102 ILE A N 1
ATOM 772 C CA . ILE A 1 102 ? -2.485 10.907 -11.621 1.00 68.25 102 ILE A CA 1
ATOM 773 C C . ILE A 1 102 ? -1.960 12.345 -11.524 1.00 68.25 102 ILE A C 1
ATOM 775 O O . ILE A 1 102 ? -2.530 13.148 -10.787 1.00 68.25 102 ILE A O 1
ATOM 779 N N . SER A 1 103 ? -0.929 12.692 -12.301 1.00 67.81 103 SER A N 1
ATOM 780 C CA . SER A 1 103 ? -0.372 14.049 -12.356 1.00 67.81 103 SER A CA 1
ATOM 781 C C . SER A 1 103 ? -1.397 15.083 -12.837 1.00 67.81 103 SER A C 1
ATOM 783 O O . SER A 1 103 ? -1.406 16.203 -12.332 1.00 67.81 103 SER A O 1
ATOM 785 N N . GLU A 1 104 ? -2.279 14.723 -13.774 1.00 61.88 104 GLU A N 1
ATOM 786 C CA . GLU A 1 104 ? -3.375 15.604 -14.211 1.00 61.88 104 GLU A CA 1
ATOM 787 C C . GLU A 1 104 ? -4.408 15.840 -13.098 1.00 61.88 104 GLU A C 1
ATOM 789 O O . GLU A 1 104 ? -4.901 16.955 -12.934 1.00 61.88 104 GLU A O 1
ATOM 794 N N . LYS A 1 105 ? -4.703 14.824 -12.276 1.00 61.66 105 LYS A N 1
ATOM 795 C CA . LYS A 1 105 ? -5.650 14.949 -11.155 1.00 61.66 105 LYS A CA 1
ATOM 796 C C . LYS A 1 105 ? -5.104 15.781 -9.992 1.00 61.66 105 LYS A C 1
ATOM 798 O O . LYS A 1 105 ? -5.878 16.490 -9.354 1.00 61.66 105 LYS A O 1
ATOM 803 N N . GLU A 1 106 ? -3.798 15.720 -9.726 1.00 61.47 106 GLU A N 1
ATOM 804 C CA . GLU A 1 106 ? -3.138 16.529 -8.686 1.00 61.47 106 GLU A CA 1
ATOM 805 C C . GLU A 1 106 ? -3.201 18.034 -9.023 1.00 61.47 106 GLU A C 1
ATOM 807 O O . GLU A 1 106 ? -3.423 18.852 -8.134 1.00 61.47 106 GLU A O 1
ATOM 812 N N . SER A 1 107 ? -3.107 18.392 -10.313 1.00 58.94 107 SER A N 1
ATOM 813 C CA . SER A 1 107 ? -3.237 19.779 -10.790 1.00 58.94 107 SER A CA 1
ATOM 814 C C . SER A 1 107 ? -4.633 20.364 -10.566 1.00 58.94 107 SER A C 1
ATOM 816 O O . SER A 1 107 ? -4.744 21.525 -10.198 1.00 58.94 107 SER A O 1
ATOM 818 N N . VAL A 1 108 ? -5.695 19.582 -10.782 1.00 58.88 108 VAL A N 1
ATOM 819 C CA . VAL A 1 108 ? -7.084 20.072 -10.683 1.00 58.88 108 VAL A CA 1
ATOM 820 C C . VAL A 1 108 ? -7.545 20.187 -9.224 1.00 58.88 108 VAL A C 1
ATOM 822 O O . VAL A 1 108 ? -8.343 21.059 -8.889 1.00 58.88 108 VAL A O 1
ATOM 825 N N . ALA A 1 109 ? -7.037 19.328 -8.335 1.00 57.00 109 ALA A N 1
ATOM 826 C CA . ALA A 1 109 ? -7.401 19.342 -6.918 1.00 57.00 109 ALA A CA 1
ATOM 827 C C . ALA A 1 109 ? -6.752 20.496 -6.126 1.00 57.00 109 ALA A C 1
ATOM 829 O O . ALA A 1 109 ? -7.309 20.920 -5.119 1.00 57.00 109 ALA A O 1
ATOM 830 N N . GLY A 1 110 ? -5.604 21.017 -6.577 1.00 53.50 110 GLY A N 1
ATOM 831 C CA . GLY A 1 110 ? -4.888 22.119 -5.919 1.00 53.50 110 GLY A CA 1
ATOM 832 C C . GLY A 1 110 ? -5.462 23.520 -6.166 1.00 53.50 110 GLY A C 1
ATOM 833 O O . GLY A 1 110 ? -4.968 24.478 -5.585 1.00 53.50 110 GLY A O 1
ATOM 834 N N . GLU A 1 111 ? -6.483 23.654 -7.016 1.00 48.25 111 GLU A N 1
ATOM 835 C CA . GLU A 1 111 ? -7.044 24.948 -7.444 1.00 48.25 111 GLU A CA 1
ATOM 836 C C . GLU A 1 111 ? -8.395 25.278 -6.777 1.00 48.25 111 GLU A C 1
ATOM 838 O O . GLU A 1 111 ? -9.055 26.247 -7.141 1.00 48.25 111 GLU A O 1
ATOM 843 N N . SER A 1 112 ? -8.821 24.465 -5.802 1.00 45.97 112 SER A N 1
ATOM 844 C CA . SER A 1 112 ? -10.111 24.597 -5.099 1.00 45.97 112 SER A CA 1
ATOM 845 C C . SER A 1 112 ? -9.994 24.993 -3.617 1.00 45.97 112 SER A C 1
ATOM 847 O O . SER A 1 112 ? -10.948 24.772 -2.871 1.00 45.97 112 SER A O 1
ATOM 849 N N . GLU A 1 113 ? -8.863 25.557 -3.178 1.00 37.22 113 GLU A N 1
ATOM 850 C CA . GLU A 1 113 ? -8.656 26.024 -1.792 1.00 37.22 113 GLU A CA 1
ATOM 851 C C . GLU A 1 113 ? -8.459 27.543 -1.703 1.00 37.22 113 GLU A C 1
ATOM 853 O O . GLU A 1 113 ? -7.695 28.098 -2.528 1.00 37.22 113 GLU A O 1
#

Solvent-accessible surface area (backbone atoms only — not comparable to full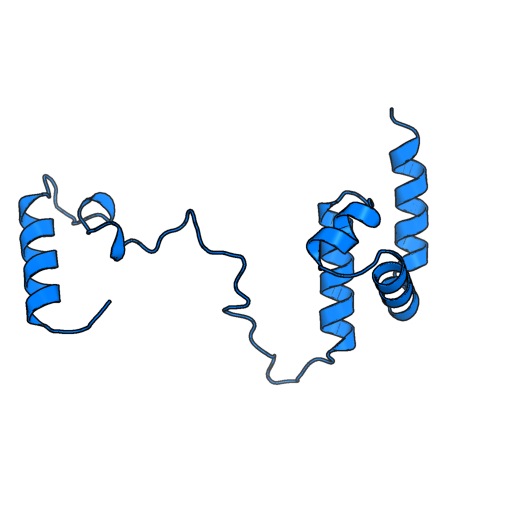-atom values): 7105 Å² total; per-residue (Å²): 134,92,83,53,74,71,56,55,49,54,50,54,53,49,23,64,70,69,48,92,71,95,68,86,51,75,88,47,48,60,64,89,71,51,67,65,86,85,72,67,70,94,65,96,70,85,86,75,82,54,95,86,60,78,56,70,66,57,56,52,41,51,52,53,51,52,32,24,62,76,42,75,49,36,52,65,59,17,13,57,76,71,74,48,51,51,67,58,46,51,49,48,33,48,76,64,70,49,39,67,73,45,54,59,52,44,59,63,64,70,73,78,123

Nearest PDB structures (foldseek):
  1etv-assembly1_B  TM=9.448E-01  e=2.931E-02  Escherichia coli
  1ety-assembly1_B  TM=9.473E-01  e=3.302E-02  Escherichia coli
  1fip-assembly1_B  TM=9.434E-01  e=3.720E-02  Escherichia coli
  6p0u-assembly1_B  TM=7.568E-01  e=1.025E-01  Escherichia coli K-12
  1f36-assembly1_B  TM=5.925E-01  e=1.466E-01  Escherichia coli

Radius of gyration: 23.1 Å; Cα contacts (8 Å, |Δi|>4): 61; chains: 1; bounding box: 46×55×48 Å